Protein AF-A0A976LH22-F1 (afdb_monomer_lite)

Radius of gyration: 33.22 Å; chains: 1; bounding box: 79×32×96 Å

Foldseek 3Di:
DVVVVVVVVVVVVVPPPPQWKKWFADPVRDIDIDRDDDPVGPVVIDTPSDPDDVPVVVVVVVVVVVVVVVVVVVVVVVVVVVVVVVVVVVVVVVVVVVVVVVVVVVVVVVVD

pLDDT: mean 78.17, std 15.76, range [47.59, 97.44]

Structure (mmCIF, N/CA/C/O backbone):
data_AF-A0A976LH22-F1
#
_entry.id   AF-A0A976LH22-F1
#
loop_
_atom_site.group_PDB
_atom_site.id
_atom_site.type_symbol
_atom_site.label_atom_id
_atom_site.label_alt_id
_atom_site.label_comp_id
_atom_site.label_asym_id
_atom_site.label_entity_id
_atom_site.label_seq_id
_atom_site.pdbx_PDB_ins_code
_atom_site.Cartn_x
_atom_site.Cartn_y
_atom_site.Cartn_z
_atom_site.occupancy
_atom_site.B_iso_or_equiv
_atom_site.auth_seq_id
_atom_site.auth_comp_id
_atom_site.auth_asym_id
_atom_site.auth_atom_id
_atom_site.pdbx_PDB_model_num
ATOM 1 N N . MET A 1 1 ? 46.119 -19.569 -44.451 1.00 56.16 1 MET A N 1
ATOM 2 C CA . MET A 1 1 ? 44.703 -19.169 -44.634 1.00 56.16 1 MET A CA 1
ATOM 3 C C . MET A 1 1 ? 43.793 -19.603 -43.474 1.00 56.16 1 MET A C 1
ATOM 5 O O . MET A 1 1 ? 42.929 -18.828 -43.101 1.00 56.16 1 MET A O 1
ATOM 9 N N . SER A 1 2 ? 44.030 -20.749 -42.812 1.00 59.62 2 SER A N 1
ATOM 10 C CA . SER A 1 2 ? 43.212 -21.238 -41.675 1.00 59.62 2 SER A CA 1
ATOM 11 C C . SER A 1 2 ? 43.113 -20.305 -40.450 1.00 59.62 2 SER A C 1
ATOM 13 O O . SER A 1 2 ? 42.091 -20.306 -39.774 1.00 59.62 2 SER A O 1
ATOM 15 N N . LYS A 1 3 ? 44.143 -19.497 -40.157 1.00 58.09 3 LYS A N 1
ATOM 16 C CA . LYS A 1 3 ? 44.155 -18.585 -38.992 1.00 58.09 3 LYS A CA 1
ATOM 17 C C . LYS A 1 3 ? 43.226 -17.373 -39.167 1.00 58.09 3 LYS A C 1
ATOM 19 O O . LYS A 1 3 ? 42.638 -16.921 -38.198 1.00 58.09 3 LYS A O 1
ATOM 24 N N . LEU A 1 4 ? 43.047 -16.903 -40.405 1.00 62.34 4 LEU A N 1
ATOM 25 C CA . LEU A 1 4 ? 42.118 -15.815 -40.740 1.00 62.34 4 LEU A CA 1
ATOM 26 C C . LEU A 1 4 ? 40.657 -16.267 -40.629 1.00 62.34 4 LEU A C 1
ATOM 28 O O . LEU A 1 4 ? 39.831 -15.534 -40.099 1.00 62.34 4 LEU A O 1
ATOM 32 N N . PHE A 1 5 ? 40.356 -17.501 -41.044 1.00 61.16 5 PHE A N 1
ATOM 33 C CA . PHE A 1 5 ? 39.027 -18.089 -40.859 1.00 61.16 5 PHE A CA 1
ATOM 34 C C . PHE A 1 5 ? 38.676 -18.287 -39.379 1.00 61.16 5 PHE A C 1
ATOM 36 O O . PHE A 1 5 ? 37.553 -17.996 -38.980 1.00 61.16 5 PHE A O 1
ATOM 43 N N . PHE A 1 6 ? 39.639 -18.706 -38.551 1.00 68.00 6 PHE A N 1
ATOM 44 C CA . PHE A 1 6 ? 39.429 -18.862 -37.109 1.00 68.00 6 PHE A CA 1
ATOM 45 C C . PHE A 1 6 ? 39.152 -17.521 -36.406 1.00 68.00 6 PHE A C 1
ATOM 47 O O . PHE A 1 6 ? 38.236 -17.430 -35.593 1.00 68.00 6 PHE A O 1
ATOM 54 N N . SER A 1 7 ? 39.878 -16.455 -36.768 1.00 66.81 7 SER A N 1
ATOM 55 C CA . SER A 1 7 ? 39.649 -15.111 -36.218 1.00 66.81 7 SER A CA 1
ATOM 56 C C . SER A 1 7 ? 38.300 -14.509 -36.630 1.00 66.81 7 SER A C 1
ATOM 58 O O . SER A 1 7 ? 37.664 -13.840 -35.819 1.00 66.81 7 SER A O 1
ATOM 60 N N . ILE A 1 8 ? 37.838 -14.761 -37.860 1.00 70.50 8 ILE A N 1
ATOM 61 C CA . ILE A 1 8 ? 36.519 -14.304 -38.329 1.00 70.50 8 ILE A CA 1
ATOM 62 C C . ILE A 1 8 ? 35.396 -15.068 -37.615 1.00 70.50 8 ILE A C 1
ATOM 64 O O . ILE A 1 8 ? 34.416 -14.462 -37.191 1.00 70.50 8 ILE A O 1
ATOM 68 N N . PHE A 1 9 ? 35.556 -16.380 -37.420 1.00 66.62 9 PHE A N 1
ATOM 69 C CA . PHE A 1 9 ? 34.572 -17.197 -36.708 1.00 66.62 9 PHE A CA 1
ATOM 70 C C . PHE A 1 9 ? 34.415 -16.771 -35.237 1.00 66.62 9 PHE A C 1
ATOM 72 O O . PHE A 1 9 ? 33.299 -16.713 -34.724 1.00 66.62 9 PHE A O 1
ATOM 79 N N . LEU A 1 10 ? 35.513 -16.385 -34.575 1.00 70.50 10 LEU A N 1
ATOM 80 C CA . LEU A 1 10 ? 35.490 -15.917 -33.186 1.00 70.50 10 LEU A CA 1
ATOM 81 C C . LEU A 1 10 ? 34.812 -14.542 -33.022 1.00 70.50 10 LEU A C 1
ATOM 83 O O . LEU A 1 10 ? 34.142 -14.304 -32.020 1.00 70.50 10 LEU A O 1
ATOM 87 N N . ALA A 1 11 ? 34.940 -13.651 -34.010 1.00 64.38 11 ALA A N 1
ATOM 88 C CA . ALA A 1 11 ? 34.321 -12.324 -33.975 1.00 64.38 11 ALA A CA 1
ATOM 89 C C . ALA A 1 11 ? 32.787 -12.368 -34.114 1.00 64.38 11 ALA A C 1
ATOM 91 O O . ALA A 1 11 ? 32.096 -11.544 -33.521 1.00 64.38 11 ALA A O 1
ATOM 92 N N . ILE A 1 12 ? 32.247 -13.343 -34.853 1.00 65.62 12 ILE A N 1
ATOM 93 C CA . ILE A 1 12 ? 30.794 -13.495 -35.051 1.00 65.62 12 ILE A CA 1
ATOM 94 C C . ILE A 1 12 ? 30.114 -14.021 -33.775 1.00 65.62 12 ILE A C 1
ATOM 96 O O . ILE A 1 12 ? 28.994 -13.622 -33.466 1.00 65.62 12 ILE A O 1
ATOM 100 N N . PHE A 1 13 ? 30.796 -14.862 -32.990 1.00 61.84 13 PHE A N 1
ATOM 101 C CA . PHE A 1 13 ? 30.240 -15.418 -31.751 1.00 61.84 13 PHE A CA 1
ATOM 102 C C . PHE A 1 13 ? 30.153 -14.392 -30.603 1.00 61.84 13 PHE A C 1
ATOM 104 O O . PHE A 1 13 ? 29.338 -14.541 -29.701 1.00 61.84 13 PHE A O 1
ATOM 111 N N . ALA A 1 14 ? 30.949 -13.318 -30.640 1.00 61.59 14 ALA A N 1
ATOM 112 C CA . ALA A 1 14 ? 30.976 -12.299 -29.586 1.00 61.59 14 ALA A CA 1
ATOM 113 C C . ALA A 1 14 ? 29.785 -11.313 -29.614 1.00 61.59 14 ALA A C 1
ATOM 115 O O . ALA A 1 14 ? 29.651 -10.493 -28.707 1.00 61.59 14 ALA A O 1
ATOM 116 N N . ALA A 1 15 ? 28.918 -11.366 -30.633 1.00 58.81 15 ALA A N 1
ATOM 117 C CA . ALA A 1 15 ? 27.842 -10.389 -30.833 1.00 58.81 15 ALA A CA 1
ATOM 118 C C . ALA A 1 15 ? 26.547 -10.667 -30.034 1.00 58.81 15 ALA A C 1
ATOM 120 O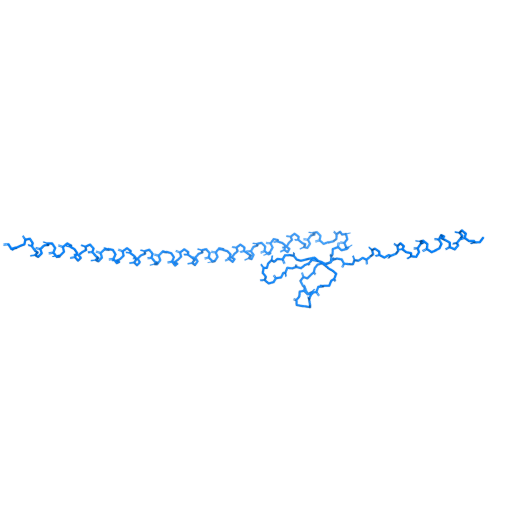 O . ALA A 1 15 ? 25.614 -9.870 -30.095 1.00 58.81 15 ALA A O 1
ATOM 121 N N . SER A 1 16 ? 26.457 -11.760 -29.271 1.00 57.84 16 SER A N 1
ATOM 122 C CA . SER A 1 16 ? 25.202 -12.212 -28.642 1.00 57.84 16 SER A CA 1
ATOM 123 C C . SER A 1 16 ? 24.878 -11.599 -27.267 1.00 57.84 16 SER A C 1
ATOM 125 O O . SER A 1 16 ? 24.076 -12.165 -26.534 1.00 57.84 16 SER A O 1
ATOM 127 N N . ALA A 1 17 ? 25.482 -10.469 -26.881 1.00 58.88 17 ALA A N 1
ATOM 128 C CA . ALA A 1 17 ? 25.353 -9.906 -25.524 1.00 58.88 17 ALA A CA 1
ATOM 129 C C . ALA A 1 17 ? 24.472 -8.640 -25.411 1.00 58.88 17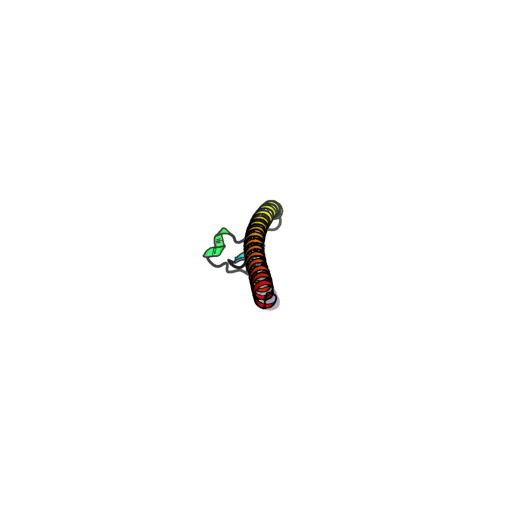 ALA A C 1
ATOM 131 O O . ALA A 1 17 ? 24.481 -7.975 -24.377 1.00 58.88 17 ALA A O 1
ATOM 132 N N . LEU A 1 18 ? 23.712 -8.288 -26.451 1.00 59.59 18 LEU A N 1
ATOM 133 C CA . LEU A 1 18 ? 22.793 -7.140 -26.456 1.00 59.59 18 LEU A CA 1
ATOM 134 C C . LEU A 1 18 ? 21.367 -7.595 -26.107 1.00 59.59 18 LEU A C 1
ATOM 136 O O . LEU A 1 18 ? 20.484 -7.584 -26.959 1.00 59.59 18 LEU A O 1
ATOM 140 N N . ALA A 1 19 ? 21.160 -8.054 -24.874 1.00 66.94 19 ALA A N 1
ATOM 141 C CA . ALA A 1 19 ? 19.832 -8.405 -24.379 1.00 66.94 19 ALA A CA 1
ATOM 142 C C . ALA A 1 19 ? 19.201 -7.210 -23.659 1.00 66.94 19 ALA A C 1
ATOM 144 O O . ALA A 1 19 ? 19.786 -6.672 -22.715 1.00 66.94 19 ALA A O 1
ATOM 145 N N . ASP A 1 20 ? 18.007 -6.806 -24.096 1.00 79.69 20 ASP A N 1
ATOM 146 C CA . ASP A 1 20 ? 17.240 -5.774 -23.415 1.00 79.69 20 ASP A CA 1
ATOM 147 C C . ASP A 1 20 ? 16.557 -6.339 -22.169 1.00 79.69 20 ASP A C 1
ATOM 149 O O . ASP A 1 20 ? 15.590 -7.091 -22.258 1.00 79.69 20 ASP A O 1
ATOM 153 N N . VAL A 1 21 ? 17.061 -5.972 -20.990 1.00 84.12 21 VAL A N 1
ATOM 154 C CA . VAL A 1 21 ? 16.467 -6.396 -19.716 1.00 84.12 21 VAL A CA 1
ATOM 155 C C . VAL A 1 21 ? 15.451 -5.358 -19.267 1.00 84.12 21 VAL A C 1
ATOM 157 O O . VAL A 1 21 ? 15.758 -4.167 -19.191 1.00 84.12 21 VAL A O 1
ATOM 160 N N . TYR A 1 22 ? 14.251 -5.807 -18.916 1.00 87.31 22 TYR A N 1
ATOM 161 C CA . TYR A 1 22 ? 13.190 -4.962 -18.386 1.00 87.31 22 TYR A CA 1
ATOM 162 C C . TYR A 1 22 ? 12.900 -5.286 -16.924 1.00 87.31 22 TYR A C 1
ATOM 164 O O . TYR A 1 22 ? 13.106 -6.415 -16.483 1.00 87.31 22 TYR A O 1
ATOM 172 N N . SER A 1 23 ? 12.372 -4.309 -16.186 1.00 86.75 23 SER A N 1
ATOM 173 C CA . SER A 1 23 ? 11.764 -4.513 -14.866 1.00 86.75 23 SER A CA 1
ATOM 174 C C . SER A 1 23 ? 10.306 -4.070 -14.851 1.00 86.75 23 SER A C 1
ATOM 176 O O . SER A 1 23 ? 9.998 -3.007 -15.398 1.00 86.75 23 SER A O 1
ATOM 178 N N . TRP A 1 24 ? 9.430 -4.818 -14.183 1.00 89.06 24 TRP A N 1
ATOM 179 C CA . TRP A 1 24 ? 8.029 -4.440 -13.957 1.00 89.06 24 TRP A CA 1
ATOM 180 C C . TRP A 1 24 ? 7.528 -4.957 -12.607 1.00 89.06 24 TRP A C 1
ATOM 182 O O . TRP A 1 24 ? 8.091 -5.897 -12.054 1.00 89.06 24 TRP A O 1
ATOM 192 N N . VAL A 1 25 ? 6.466 -4.345 -12.085 1.00 84.38 25 VAL A N 1
ATOM 193 C CA . VAL A 1 25 ? 5.799 -4.759 -10.843 1.00 84.38 25 VAL A CA 1
ATOM 194 C C . VAL A 1 25 ? 4.483 -5.445 -11.203 1.00 84.38 25 VAL A C 1
ATOM 196 O O . VAL A 1 25 ? 3.732 -4.931 -12.037 1.00 84.38 25 VAL A O 1
ATOM 199 N N . ASP A 1 26 ? 4.227 -6.614 -10.620 1.00 85.94 26 ASP A N 1
ATOM 200 C CA . ASP A 1 26 ? 2.980 -7.355 -10.817 1.00 85.94 26 ASP A CA 1
ATOM 201 C C . ASP A 1 26 ? 1.842 -6.876 -9.895 1.00 85.94 26 ASP A C 1
ATOM 203 O O . ASP A 1 26 ? 1.982 -5.938 -9.109 1.00 85.94 26 ASP A O 1
ATOM 207 N N . ASP A 1 27 ? 0.684 -7.532 -9.980 1.00 85.44 27 ASP A N 1
ATOM 208 C CA . ASP A 1 27 ? -0.502 -7.166 -9.192 1.00 85.44 27 ASP A CA 1
ATOM 209 C C . ASP A 1 27 ? -0.371 -7.495 -7.693 1.00 85.44 27 ASP A C 1
ATOM 211 O O . ASP A 1 27 ? -1.216 -7.090 -6.894 1.00 85.44 27 ASP A O 1
ATOM 215 N N . GLN A 1 28 ? 0.660 -8.248 -7.298 1.00 79.81 28 GLN A N 1
ATOM 216 C CA . GLN A 1 28 ? 1.003 -8.538 -5.902 1.00 79.81 28 GLN A CA 1
ATOM 217 C C . GLN A 1 28 ? 2.074 -7.581 -5.360 1.00 79.81 28 GLN A C 1
ATOM 219 O O . GLN A 1 28 ? 2.453 -7.687 -4.195 1.00 79.81 28 GLN A O 1
ATOM 224 N N . GLY A 1 29 ? 2.550 -6.639 -6.181 1.00 76.31 29 GLY A N 1
ATOM 225 C CA . GLY A 1 29 ? 3.611 -5.712 -5.803 1.00 76.31 29 GLY A CA 1
ATOM 226 C C . GLY A 1 29 ? 5.017 -6.312 -5.901 1.00 76.31 29 GLY A C 1
ATOM 227 O O . GLY A 1 29 ? 5.957 -5.729 -5.364 1.00 76.31 29 GLY A O 1
ATOM 228 N N . ILE A 1 30 ? 5.189 -7.463 -6.559 1.00 78.81 30 ILE A N 1
ATOM 229 C CA . ILE A 1 30 ? 6.492 -8.119 -6.714 1.00 78.81 30 ILE A CA 1
ATOM 230 C C . ILE A 1 30 ? 7.183 -7.590 -7.972 1.00 78.81 30 ILE A C 1
ATOM 232 O O . ILE A 1 30 ? 6.603 -7.562 -9.059 1.00 78.81 30 ILE A O 1
ATOM 236 N N . THR A 1 31 ? 8.448 -7.192 -7.828 1.00 84.94 31 THR A N 1
ATOM 237 C CA . THR A 1 31 ? 9.284 -6.740 -8.946 1.00 84.94 31 THR A CA 1
ATOM 238 C C . THR A 1 31 ? 9.894 -7.927 -9.687 1.00 84.94 31 THR A C 1
ATOM 240 O O . THR A 1 31 ? 10.666 -8.697 -9.114 1.00 84.94 31 THR A O 1
ATOM 243 N N . HIS A 1 32 ? 9.606 -8.022 -10.981 1.00 86.81 32 HIS A N 1
ATOM 244 C CA . HIS A 1 32 ? 10.148 -9.019 -11.902 1.00 86.81 32 HIS A CA 1
ATOM 245 C C . HIS A 1 32 ? 11.171 -8.399 -12.851 1.00 86.81 32 HIS A C 1
ATOM 247 O O . HIS A 1 32 ? 11.114 -7.201 -13.140 1.00 86.81 32 HIS A O 1
ATOM 253 N N . TYR A 1 33 ? 12.083 -9.233 -13.355 1.00 87.25 33 TYR A N 1
ATOM 254 C CA . TYR A 1 33 ? 13.113 -8.851 -14.317 1.00 87.25 33 TYR A CA 1
ATOM 255 C C . TYR A 1 33 ? 13.158 -9.853 -15.466 1.00 87.25 33 TYR A C 1
ATOM 257 O O . TYR A 1 33 ? 13.136 -11.062 -15.235 1.00 87.25 33 TYR A O 1
ATOM 265 N N . GLY A 1 34 ? 13.260 -9.368 -16.698 1.00 85.75 34 GLY A N 1
ATOM 266 C CA . GLY A 1 34 ? 13.385 -10.246 -17.855 1.00 85.75 34 GLY A CA 1
ATOM 267 C C . GLY A 1 34 ? 13.250 -9.522 -19.184 1.00 85.75 34 GLY A C 1
ATOM 268 O O . GLY A 1 34 ? 12.925 -8.341 -19.238 1.00 85.75 34 GLY A O 1
ATOM 269 N N . GLU A 1 35 ? 13.503 -10.255 -20.260 1.00 82.44 35 GLU A N 1
ATOM 270 C CA . GLU A 1 35 ? 13.406 -9.752 -21.637 1.00 82.44 35 GLU A CA 1
ATOM 271 C C . GLU A 1 35 ? 11.950 -9.715 -22.128 1.00 82.44 35 GLU A C 1
ATOM 273 O O . GLU A 1 35 ? 11.555 -8.841 -22.895 1.00 82.44 35 GLU A O 1
ATOM 278 N N . ASN A 1 36 ? 11.127 -10.651 -21.645 1.00 86.38 36 ASN A N 1
ATOM 279 C CA . ASN A 1 36 ? 9.738 -10.813 -22.059 1.00 86.38 36 ASN A CA 1
ATOM 280 C C . ASN A 1 36 ? 8.789 -10.261 -20.996 1.00 86.38 36 ASN A C 1
ATOM 282 O O . ASN A 1 36 ? 8.416 -10.956 -20.051 1.00 86.38 36 ASN A O 1
ATOM 286 N N . VAL A 1 37 ? 8.380 -9.008 -21.173 1.00 88.12 37 VAL A N 1
ATOM 287 C CA . VAL A 1 37 ? 7.368 -8.374 -20.325 1.00 88.12 37 VAL A CA 1
ATOM 288 C C . VAL A 1 37 ? 5.972 -8.859 -20.742 1.00 88.12 37 VAL A C 1
ATOM 290 O O . VAL A 1 37 ? 5.607 -8.715 -21.913 1.00 88.12 37 VAL A O 1
ATOM 293 N N . PRO A 1 38 ? 5.137 -9.368 -19.818 1.00 90.06 38 PRO A N 1
ATOM 294 C CA . PRO A 1 38 ? 3.743 -9.678 -20.121 1.00 90.06 38 PRO A CA 1
ATOM 295 C C . PRO A 1 38 ? 2.982 -8.443 -20.629 1.00 90.06 38 PRO A C 1
ATOM 297 O O . PRO A 1 38 ? 3.146 -7.343 -20.100 1.00 90.06 38 PRO A O 1
ATOM 300 N N . ALA A 1 39 ? 2.096 -8.614 -21.616 1.00 87.38 39 ALA A N 1
ATOM 301 C CA . ALA A 1 39 ? 1.401 -7.502 -22.284 1.00 87.38 39 ALA A CA 1
ATOM 302 C C . ALA A 1 39 ? 0.668 -6.554 -21.312 1.00 87.38 39 ALA A C 1
ATOM 304 O O . ALA A 1 39 ? 0.662 -5.338 -21.506 1.00 87.38 39 ALA A O 1
ATOM 305 N N . GLN A 1 40 ? 0.111 -7.100 -20.228 1.00 85.88 40 GLN A N 1
ATOM 306 C CA . GLN A 1 40 ? -0.562 -6.335 -19.174 1.00 85.88 40 GLN A CA 1
ATOM 307 C C . GLN A 1 40 ? 0.365 -5.372 -18.408 1.00 85.88 40 GLN A C 1
ATOM 309 O O . GLN A 1 40 ? -0.098 -4.357 -17.889 1.00 85.88 40 GLN A O 1
ATOM 314 N N . TYR A 1 41 ? 1.675 -5.635 -18.396 1.00 84.94 41 TYR A N 1
ATOM 315 C CA . TYR A 1 41 ? 2.686 -4.806 -17.735 1.00 84.94 41 TYR A CA 1
ATOM 316 C C . TYR A 1 41 ? 3.558 -4.015 -18.720 1.00 84.94 41 TYR A C 1
ATOM 318 O O . TYR A 1 41 ? 4.350 -3.185 -18.285 1.00 84.94 41 TYR A O 1
ATOM 326 N N . ALA A 1 42 ? 3.379 -4.180 -20.037 1.00 81.75 42 ALA A N 1
ATOM 327 C CA . ALA A 1 42 ? 4.197 -3.528 -21.069 1.00 81.75 42 ALA A CA 1
ATOM 328 C C . ALA A 1 42 ? 4.252 -1.995 -20.941 1.00 81.75 42 ALA A C 1
ATOM 330 O O . ALA A 1 42 ? 5.297 -1.391 -21.154 1.00 81.75 42 ALA A O 1
ATOM 331 N N . LYS A 1 43 ? 3.145 -1.356 -20.534 1.00 78.25 43 LYS A N 1
ATOM 332 C CA . LYS A 1 43 ? 3.089 0.103 -20.312 1.00 78.25 43 LYS A CA 1
ATOM 333 C C . LYS A 1 43 ? 3.785 0.570 -19.030 1.00 78.25 43 LYS A C 1
ATOM 335 O O . LYS A 1 43 ? 4.064 1.755 -18.899 1.00 78.25 43 LYS A O 1
ATOM 340 N N . LYS A 1 44 ? 3.997 -0.338 -18.076 1.00 77.69 44 LYS A N 1
ATOM 341 C CA . LYS A 1 44 ? 4.599 -0.066 -16.761 1.00 77.69 44 LYS A CA 1
ATOM 342 C C . LYS A 1 44 ? 6.028 -0.605 -16.652 1.00 77.69 44 LYS A C 1
ATOM 344 O O . LYS A 1 44 ? 6.687 -0.381 -15.644 1.00 77.69 44 LYS A O 1
ATOM 349 N N . ALA A 1 45 ? 6.497 -1.333 -17.661 1.00 84.06 45 ALA A N 1
ATOM 350 C CA . ALA A 1 45 ? 7.830 -1.897 -17.670 1.00 84.06 45 ALA A CA 1
ATOM 351 C C . ALA A 1 45 ? 8.881 -0.860 -18.054 1.00 84.06 45 ALA A C 1
ATOM 353 O O . ALA A 1 45 ? 8.658 0.026 -18.879 1.00 84.06 45 ALA A O 1
ATOM 354 N N . ARG A 1 46 ? 10.061 -1.012 -17.463 1.00 82.38 46 ARG A N 1
ATOM 355 C CA . ARG A 1 46 ? 11.203 -0.124 -17.650 1.00 82.38 46 ARG A CA 1
ATOM 356 C C . ARG A 1 46 ? 12.348 -0.891 -18.286 1.00 82.38 46 ARG A C 1
ATOM 358 O O . ARG A 1 46 ? 12.777 -1.889 -17.723 1.00 82.38 46 ARG A O 1
ATOM 365 N N . ASN A 1 47 ? 12.861 -0.400 -19.412 1.00 85.31 47 ASN A N 1
ATOM 366 C CA . ASN A 1 47 ? 14.090 -0.915 -20.017 1.00 85.31 47 ASN A CA 1
ATOM 367 C C . ASN A 1 47 ? 15.303 -0.488 -19.166 1.00 85.31 47 ASN A C 1
ATOM 369 O O . ASN A 1 47 ? 15.425 0.681 -18.783 1.00 85.31 47 ASN A O 1
ATOM 373 N N . LEU A 1 48 ? 16.177 -1.441 -18.849 1.00 77.88 48 LEU A N 1
ATOM 374 C CA . LEU A 1 48 ? 17.363 -1.257 -18.009 1.00 77.88 48 LEU A CA 1
ATOM 375 C C . LEU A 1 48 ? 18.668 -1.154 -18.817 1.00 77.88 48 LEU A C 1
ATOM 377 O O . LEU A 1 48 ? 19.719 -0.880 -18.239 1.00 77.88 48 LEU A O 1
ATOM 381 N N . SER A 1 49 ? 18.616 -1.308 -20.139 1.00 72.88 49 SER A N 1
ATOM 382 C CA . SER A 1 49 ? 19.774 -1.243 -21.040 1.00 72.88 49 SER A CA 1
ATOM 383 C C . SER A 1 49 ? 20.230 0.187 -21.352 1.00 72.88 49 SER A C 1
ATOM 385 O O . SER A 1 49 ? 21.371 0.410 -21.761 1.00 72.88 49 SER A O 1
ATOM 387 N N . GLY A 1 50 ? 19.366 1.186 -21.140 1.00 60.06 50 GLY A N 1
ATOM 388 C CA . GLY A 1 50 ? 19.647 2.601 -21.403 1.00 60.06 50 GLY A CA 1
ATOM 389 C C . GLY A 1 50 ? 20.309 3.333 -20.229 1.00 60.06 50 GLY A C 1
ATOM 390 O O . GLY A 1 50 ? 19.642 3.894 -19.359 1.00 60.06 50 GLY A O 1
ATOM 391 N N . LYS A 1 51 ? 21.643 3.392 -20.211 1.00 59.44 51 LYS A N 1
ATOM 392 C CA . LYS A 1 51 ? 22.438 4.098 -19.189 1.00 59.44 51 LYS A CA 1
ATOM 393 C C . LYS A 1 51 ? 22.404 5.629 -19.384 1.00 59.44 51 LYS A C 1
ATOM 395 O O . LYS A 1 51 ? 23.231 6.140 -20.131 1.00 59.44 51 LYS A O 1
ATOM 400 N N . LYS A 1 52 ? 21.496 6.348 -18.692 1.00 51.81 52 LYS A N 1
ATOM 401 C CA . LYS A 1 52 ? 21.703 7.660 -17.994 1.00 51.81 52 LYS A CA 1
ATOM 402 C C . LYS A 1 52 ? 20.445 8.515 -17.780 1.00 51.81 52 LYS A C 1
ATOM 404 O O . LYS A 1 52 ? 20.448 9.332 -16.869 1.00 51.81 52 LYS A O 1
ATOM 409 N N . GLU A 1 53 ? 19.385 8.361 -18.566 1.00 48.59 53 GLU A N 1
ATOM 410 C CA . GLU A 1 53 ? 18.226 9.277 -18.482 1.00 48.59 53 GLU A CA 1
ATOM 411 C C . GLU A 1 53 ? 17.129 8.790 -17.517 1.00 48.59 53 GLU A C 1
ATOM 413 O O . GLU A 1 53 ? 16.281 9.552 -17.054 1.00 48.59 53 GLU A O 1
ATOM 418 N N . VAL A 1 54 ? 17.194 7.514 -17.137 1.00 51.16 54 VAL A N 1
ATOM 419 C CA . VAL A 1 54 ? 16.142 6.841 -16.372 1.00 51.16 54 VAL A CA 1
ATOM 420 C C . VAL A 1 54 ? 16.214 7.110 -14.860 1.00 51.16 54 VAL A C 1
ATOM 422 O O . VAL A 1 54 ? 15.249 6.851 -14.145 1.00 51.16 54 VAL A O 1
ATOM 425 N N . ASP A 1 55 ? 17.316 7.663 -14.344 1.00 50.12 55 ASP A N 1
ATOM 426 C CA . ASP A 1 55 ? 17.468 7.893 -12.899 1.00 50.12 55 ASP A CA 1
ATOM 427 C C . ASP A 1 55 ? 16.539 8.992 -12.364 1.00 50.12 55 ASP A C 1
ATOM 429 O O . ASP A 1 55 ? 15.958 8.813 -11.293 1.00 50.12 55 ASP A O 1
ATOM 433 N N . LYS A 1 56 ? 16.295 10.070 -13.123 1.00 47.59 56 LYS A N 1
ATOM 434 C CA . LYS A 1 56 ? 15.417 11.169 -12.673 1.00 47.59 56 LYS A CA 1
ATOM 435 C C . LYS A 1 56 ? 13.933 10.804 -12.701 1.00 47.59 56 LYS A C 1
ATOM 437 O O . LYS A 1 56 ? 13.258 10.979 -11.693 1.00 47.59 56 LYS A O 1
ATOM 442 N N . LEU A 1 57 ? 13.455 10.217 -13.801 1.00 49.28 57 LEU A N 1
ATOM 443 C CA . LEU A 1 57 ? 12.076 9.717 -13.909 1.00 49.28 57 LEU A CA 1
ATOM 444 C C . LEU A 1 57 ? 11.772 8.658 -12.840 1.00 49.28 57 LEU A C 1
ATOM 446 O O . LEU A 1 57 ? 10.680 8.623 -12.282 1.00 49.28 57 LEU A O 1
ATOM 450 N N . SER A 1 58 ? 12.765 7.839 -12.487 1.00 53.72 58 SER A N 1
ATOM 451 C CA . SER A 1 58 ? 12.576 6.778 -11.504 1.00 53.72 58 SER A CA 1
ATOM 452 C C . SER A 1 58 ? 12.571 7.206 -10.047 1.00 53.72 58 SER A C 1
ATOM 454 O O . SER A 1 58 ? 12.009 6.491 -9.226 1.00 53.72 58 SER A O 1
ATOM 456 N N . ALA A 1 59 ? 13.196 8.330 -9.701 1.00 51.66 59 ALA A N 1
ATOM 457 C CA . ALA A 1 59 ? 13.111 8.859 -8.344 1.00 51.66 59 ALA A CA 1
ATOM 458 C C . ALA A 1 59 ? 11.709 9.426 -8.077 1.00 51.66 59 ALA A C 1
ATOM 460 O O . ALA A 1 59 ? 11.131 9.185 -7.021 1.00 51.66 59 ALA A O 1
ATOM 461 N N . GLU A 1 60 ? 11.138 10.114 -9.065 1.00 50.47 60 GLU A N 1
ATOM 462 C CA . GLU A 1 60 ? 9.816 10.736 -8.972 1.00 50.47 60 GLU A CA 1
ATOM 463 C C . GLU A 1 60 ? 8.679 9.700 -9.036 1.00 50.47 60 GLU A C 1
ATOM 465 O O . GLU A 1 60 ? 7.731 9.763 -8.252 1.00 50.47 60 GLU A O 1
ATOM 470 N N . GLN A 1 61 ? 8.811 8.674 -9.887 1.00 52.94 61 GLN A N 1
ATOM 471 C CA . GLN A 1 61 ? 7.864 7.553 -9.934 1.00 52.94 61 GLN A CA 1
ATOM 472 C C . GLN A 1 61 ? 7.904 6.705 -8.655 1.00 52.94 61 GLN A C 1
ATOM 474 O O . GLN A 1 61 ? 6.846 6.434 -8.094 1.00 52.94 61 GLN A O 1
ATOM 479 N N . ARG A 1 62 ? 9.096 6.381 -8.125 1.00 54.41 62 ARG A N 1
ATOM 480 C CA . ARG A 1 62 ? 9.225 5.674 -6.835 1.00 54.41 62 ARG A CA 1
ATOM 481 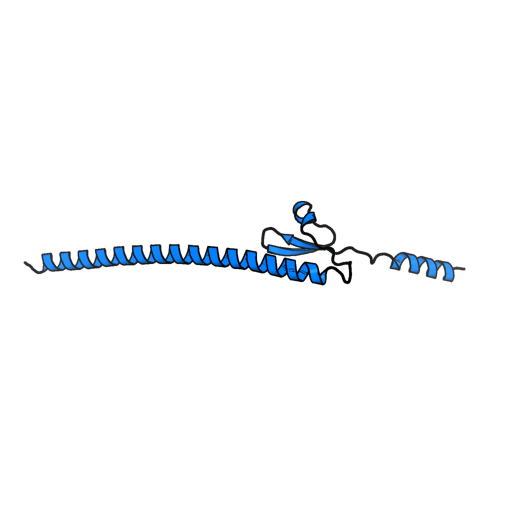C C . ARG A 1 62 ? 8.636 6.476 -5.678 1.00 54.41 62 ARG A C 1
ATOM 483 O O . ARG A 1 62 ? 7.914 5.915 -4.868 1.00 54.41 62 ARG A O 1
ATOM 490 N N . ALA A 1 63 ? 8.860 7.791 -5.635 1.00 57.91 63 ALA A N 1
ATOM 491 C CA . ALA A 1 63 ? 8.262 8.649 -4.611 1.00 57.91 63 ALA A CA 1
ATOM 492 C C . ALA A 1 63 ? 6.722 8.670 -4.680 1.00 57.91 63 ALA A C 1
ATOM 494 O O . ALA A 1 63 ? 6.050 8.771 -3.653 1.00 57.91 63 ALA A O 1
ATOM 495 N N . THR A 1 64 ? 6.157 8.556 -5.885 1.00 59.59 64 THR A N 1
ATOM 496 C CA . THR A 1 64 ? 4.703 8.532 -6.098 1.00 59.59 64 THR A CA 1
ATOM 497 C C . THR A 1 64 ? 4.097 7.173 -5.729 1.00 59.59 64 THR A C 1
ATOM 499 O O . THR A 1 64 ? 3.035 7.119 -5.106 1.00 59.59 64 THR A O 1
ATOM 502 N N . GLU A 1 65 ? 4.779 6.078 -6.066 1.00 59.94 65 GLU A N 1
ATOM 503 C CA . GLU A 1 65 ? 4.384 4.710 -5.707 1.00 59.94 65 GLU A CA 1
ATOM 504 C C . GLU A 1 65 ? 4.473 4.474 -4.191 1.00 59.94 65 GLU A C 1
ATOM 506 O O . GLU A 1 65 ? 3.512 3.982 -3.595 1.00 59.94 65 GLU A O 1
ATOM 511 N N . ASP A 1 66 ? 5.545 4.939 -3.545 1.00 65.50 66 ASP A N 1
ATOM 512 C CA . ASP A 1 66 ? 5.704 4.886 -2.086 1.00 65.50 66 ASP A CA 1
ATOM 513 C C . ASP A 1 66 ? 4.590 5.660 -1.365 1.00 65.50 66 ASP A C 1
ATOM 515 O O . ASP A 1 66 ? 4.076 5.222 -0.332 1.00 65.50 66 ASP A O 1
ATOM 519 N N . PHE A 1 67 ? 4.168 6.805 -1.912 1.00 68.38 67 PHE A N 1
ATOM 520 C CA . PHE A 1 67 ? 3.068 7.582 -1.344 1.00 68.38 67 PHE A CA 1
ATOM 521 C C . PHE A 1 67 ? 1.720 6.861 -1.480 1.00 68.38 67 PHE A C 1
ATOM 523 O O . PHE A 1 67 ? 0.926 6.852 -0.534 1.00 68.38 67 PHE A O 1
ATOM 530 N N . ALA A 1 68 ? 1.459 6.239 -2.633 1.00 74.00 68 ALA A N 1
ATOM 531 C CA . ALA A 1 68 ? 0.228 5.491 -2.872 1.00 74.00 68 ALA A CA 1
ATOM 532 C C . ALA A 1 68 ? 0.123 4.260 -1.956 1.00 74.00 68 ALA A C 1
ATOM 534 O O . ALA A 1 68 ? -0.929 4.040 -1.346 1.00 74.00 68 ALA A O 1
ATOM 535 N N . GLU A 1 69 ? 1.213 3.506 -1.799 1.00 74.31 69 GLU A N 1
ATOM 536 C CA . GLU A 1 69 ? 1.244 2.331 -0.924 1.00 74.31 69 GLU A CA 1
ATOM 537 C C . GLU A 1 69 ? 1.117 2.732 0.548 1.00 74.31 69 GLU A C 1
ATOM 539 O O . GLU A 1 69 ? 0.291 2.180 1.279 1.00 74.31 69 GLU A O 1
ATOM 544 N N . LYS A 1 70 ? 1.830 3.782 0.977 1.00 76.19 70 LYS A N 1
ATOM 545 C CA . LYS A 1 70 ? 1.696 4.315 2.336 1.00 76.19 70 LYS A CA 1
ATOM 546 C C . LYS A 1 70 ? 0.266 4.766 2.626 1.00 76.19 70 LYS A C 1
ATOM 548 O O . LYS A 1 70 ? -0.276 4.456 3.686 1.00 76.19 70 LYS A O 1
ATOM 553 N N . GLN A 1 71 ? -0.386 5.437 1.676 1.00 81.56 71 GLN A N 1
ATOM 554 C CA . GLN A 1 71 ? -1.774 5.862 1.838 1.00 81.56 71 GLN A CA 1
ATOM 555 C C . GLN A 1 71 ? -2.734 4.664 1.910 1.00 81.56 71 GLN A C 1
ATOM 557 O O . GLN A 1 71 ? -3.683 4.680 2.699 1.00 81.56 71 GLN A O 1
ATOM 562 N N . ARG A 1 72 ? -2.497 3.607 1.125 1.00 82.00 72 ARG A N 1
ATOM 563 C CA . ARG A 1 72 ? -3.275 2.363 1.201 1.00 82.00 72 ARG A CA 1
ATOM 564 C C . ARG A 1 72 ? -3.102 1.684 2.560 1.00 82.00 72 ARG A C 1
ATOM 566 O O . ARG A 1 72 ? -4.099 1.314 3.184 1.00 82.00 72 ARG A O 1
ATOM 573 N N . GLN A 1 73 ? -1.869 1.594 3.050 1.00 85.38 73 GLN A N 1
ATOM 574 C CA . GLN A 1 73 ? -1.550 1.020 4.354 1.00 85.38 73 GLN A CA 1
ATOM 575 C C . GLN A 1 73 ? -2.174 1.829 5.501 1.00 85.38 73 GLN A C 1
ATOM 577 O O . GLN A 1 73 ? -2.742 1.257 6.431 1.00 85.38 73 GLN A O 1
ATOM 582 N N . GLU A 1 74 ? -2.140 3.161 5.431 1.00 89.75 74 GLU A N 1
ATOM 583 C CA . GLU A 1 74 ? -2.785 4.037 6.413 1.00 89.75 74 GLU A CA 1
ATOM 584 C C . GLU A 1 74 ? -4.306 3.855 6.441 1.00 89.75 74 GLU A C 1
ATOM 586 O O . GLU A 1 74 ? -4.882 3.750 7.529 1.00 89.75 74 GLU A O 1
ATOM 591 N N . ARG A 1 75 ? -4.956 3.747 5.272 1.00 90.94 75 ARG A N 1
ATOM 592 C CA . ARG A 1 75 ? -6.399 3.462 5.179 1.00 90.94 75 ARG A CA 1
ATOM 593 C C . ARG A 1 75 ? -6.742 2.097 5.774 1.00 90.94 75 ARG A C 1
ATOM 595 O O . ARG A 1 75 ? -7.676 2.012 6.569 1.00 90.94 75 ARG A O 1
ATOM 602 N N . GLN A 1 76 ? -5.969 1.059 5.452 1.00 90.75 76 GLN A N 1
ATOM 603 C CA . GLN A 1 76 ? -6.182 -0.282 6.002 1.00 90.75 76 GLN A CA 1
ATOM 604 C C . GLN A 1 76 ? -6.010 -0.295 7.525 1.00 90.75 76 GLN A C 1
ATOM 606 O O . GLN A 1 76 ? -6.841 -0.836 8.251 1.00 90.75 76 GLN A O 1
ATOM 611 N N . ASN A 1 77 ? -4.967 0.365 8.032 1.00 92.62 77 ASN A N 1
ATOM 612 C CA . ASN A 1 77 ? -4.724 0.482 9.466 1.00 92.62 77 ASN A CA 1
ATOM 613 C C . ASN A 1 77 ? -5.832 1.272 10.174 1.00 92.62 77 ASN A C 1
ATOM 615 O O . ASN A 1 77 ? -6.205 0.938 11.298 1.00 92.62 77 ASN A O 1
ATOM 619 N N . ALA A 1 78 ? -6.367 2.319 9.541 1.00 93.38 78 ALA A N 1
ATOM 620 C CA . ALA A 1 78 ? -7.492 3.075 10.079 1.00 93.38 78 ALA A CA 1
ATOM 621 C C . ALA A 1 78 ? -8.763 2.218 10.172 1.00 93.38 78 ALA A C 1
ATOM 623 O O . ALA A 1 78 ? -9.399 2.220 11.225 1.00 93.38 78 ALA A O 1
ATOM 624 N N . GLN A 1 79 ? -9.081 1.445 9.130 1.00 93.00 79 GLN A N 1
ATOM 625 C CA . GLN A 1 79 ? -10.214 0.513 9.136 1.00 93.00 79 GLN A CA 1
ATOM 626 C C . GLN A 1 79 ? -10.048 -0.570 10.205 1.00 93.00 79 GLN A C 1
ATOM 628 O O . GLN A 1 79 ? -10.941 -0.757 11.028 1.00 93.00 79 GLN A O 1
ATOM 633 N N . ASN A 1 80 ? -8.878 -1.210 10.278 1.00 93.19 80 ASN A N 1
ATOM 634 C CA . ASN A 1 80 ? -8.605 -2.237 11.286 1.00 93.19 80 ASN A CA 1
ATOM 635 C C . ASN A 1 80 ? -8.746 -1.687 12.715 1.00 93.19 80 ASN A C 1
ATOM 637 O O . ASN A 1 80 ? -9.280 -2.364 13.589 1.00 93.19 80 ASN A O 1
ATOM 641 N N . ARG A 1 81 ? -8.315 -0.440 12.963 1.00 94.31 81 ARG A N 1
ATOM 642 C CA . ARG A 1 81 ? -8.501 0.217 14.267 1.00 94.31 81 ARG A CA 1
ATOM 643 C C . ARG A 1 81 ? -9.965 0.503 14.588 1.00 94.31 81 ARG A C 1
ATOM 645 O O . ARG A 1 81 ? -10.323 0.445 15.759 1.00 94.31 81 ARG A O 1
ATOM 652 N N . GLN A 1 82 ? -10.786 0.847 13.598 1.00 94.44 82 GLN A N 1
ATOM 653 C CA . GLN A 1 82 ? -12.222 1.059 13.810 1.00 94.44 82 GLN A CA 1
ATOM 654 C C . GLN A 1 82 ? -12.913 -0.254 14.172 1.00 94.44 82 GLN A C 1
ATOM 656 O O . GLN A 1 82 ? -13.562 -0.318 15.210 1.00 94.44 82 GLN A O 1
ATOM 661 N N . VAL A 1 83 ? -12.664 -1.316 13.401 1.00 96.31 83 VAL A N 1
ATOM 662 C CA . VAL A 1 83 ? -13.208 -2.654 13.680 1.00 96.31 83 VAL A CA 1
ATOM 663 C C . VAL A 1 83 ? -12.783 -3.139 15.069 1.00 96.31 83 VAL A C 1
ATOM 665 O O . VAL A 1 83 ? -13.625 -3.551 15.860 1.00 96.31 83 VAL A O 1
ATOM 668 N N . ALA A 1 84 ? -11.500 -3.007 15.420 1.00 95.81 84 ALA A N 1
ATOM 669 C CA . ALA A 1 84 ? -11.004 -3.411 16.736 1.00 95.81 84 ALA A CA 1
ATOM 670 C C . ALA A 1 84 ? -11.654 -2.627 17.891 1.00 95.81 84 ALA A C 1
ATOM 672 O O . ALA A 1 84 ? -11.896 -3.193 18.956 1.00 95.81 84 ALA A O 1
ATOM 673 N N . LYS A 1 85 ? -11.945 -1.332 17.696 1.00 96.75 85 LYS A N 1
ATOM 674 C CA . LYS A 1 85 ? -12.669 -0.523 18.687 1.00 96.75 85 LYS A CA 1
ATOM 675 C C . LYS A 1 85 ? -14.117 -0.974 18.833 1.00 96.75 85 LYS A C 1
ATOM 677 O O . LYS A 1 85 ? -14.560 -1.173 19.955 1.00 96.75 85 LYS A O 1
ATOM 682 N N . GLU A 1 86 ? -14.824 -1.188 17.727 1.00 96.81 86 GLU A N 1
ATOM 683 C CA . GLU A 1 86 ? -16.212 -1.659 17.761 1.00 96.81 86 GLU A CA 1
ATOM 684 C C . GLU A 1 86 ? -16.339 -3.034 18.428 1.00 96.81 86 GLU A C 1
ATOM 686 O O . GLU A 1 86 ? -17.258 -3.264 19.214 1.00 96.81 86 GLU A O 1
ATOM 691 N N . GLU A 1 87 ? -15.411 -3.951 18.149 1.00 97.06 87 GLU A N 1
ATOM 692 C CA . GLU A 1 87 ? -15.365 -5.254 18.816 1.00 97.06 87 GLU A CA 1
ATOM 693 C C . GLU A 1 87 ? -15.093 -5.127 20.315 1.00 97.06 87 GLU A C 1
ATOM 695 O O . GLU A 1 87 ? -15.708 -5.835 21.117 1.00 97.06 87 GLU A O 1
ATOM 700 N N . LEU A 1 88 ? -14.181 -4.232 20.705 1.00 97.38 88 LEU A N 1
ATOM 701 C CA . LEU A 1 88 ? -13.886 -3.977 22.110 1.00 97.38 88 LEU A CA 1
ATOM 702 C C . LEU A 1 88 ? -15.103 -3.385 22.829 1.00 97.38 88 LEU A C 1
ATOM 704 O O . LEU A 1 88 ? -15.467 -3.875 23.896 1.00 97.38 88 LEU A O 1
ATOM 708 N N . ASP A 1 89 ? -15.765 -2.396 22.232 1.00 97.25 89 ASP A N 1
ATOM 709 C CA . ASP A 1 89 ? -16.946 -1.748 22.806 1.00 97.25 89 ASP A CA 1
ATOM 710 C C . ASP A 1 89 ? -18.100 -2.744 22.991 1.00 97.25 89 ASP A C 1
ATOM 712 O O . ASP A 1 89 ? -18.737 -2.769 24.048 1.00 97.25 89 ASP A O 1
ATOM 716 N N . LYS A 1 90 ? -18.323 -3.633 22.012 1.00 97.25 90 LYS A N 1
ATOM 717 C CA . LYS A 1 90 ? -19.302 -4.728 22.131 1.00 97.25 90 LYS A CA 1
ATOM 718 C C . LYS A 1 90 ? -18.974 -5.654 23.298 1.00 97.25 90 LYS A C 1
ATOM 720 O O . LYS A 1 90 ? -19.832 -5.876 24.150 1.00 97.25 90 LYS A O 1
ATOM 725 N N . LYS A 1 91 ? -17.726 -6.128 23.392 1.00 97.44 91 LYS A N 1
ATOM 726 C CA . LYS A 1 91 ? -17.283 -7.001 24.495 1.00 97.44 91 LYS A CA 1
ATOM 727 C C . LYS A 1 91 ? -17.445 -6.334 25.858 1.00 97.44 91 LYS A C 1
ATOM 729 O O . LYS A 1 91 ? -17.876 -6.977 26.812 1.00 97.44 91 LYS A O 1
ATOM 734 N N . MET A 1 92 ? -17.127 -5.044 25.959 1.00 96.38 92 MET A N 1
ATOM 735 C CA . MET A 1 92 ? -17.277 -4.291 27.204 1.00 96.38 92 MET A CA 1
ATOM 736 C C . MET A 1 92 ? -18.747 -4.112 27.596 1.00 96.38 92 MET A C 1
ATOM 738 O O . MET A 1 92 ? -19.079 -4.217 28.777 1.00 96.38 92 MET A O 1
ATOM 742 N N . SER A 1 93 ? -19.630 -3.881 26.622 1.00 96.56 93 SER A N 1
ATOM 743 C CA . SER A 1 93 ? -21.074 -3.800 26.855 1.00 96.56 93 SER A CA 1
ATOM 744 C C . SER A 1 93 ? -21.650 -5.134 27.339 1.00 96.56 93 SER A C 1
ATOM 746 O O . SER A 1 93 ? -22.355 -5.167 28.349 1.00 96.56 93 SER A O 1
ATOM 748 N N . GLU A 1 94 ? -21.296 -6.239 26.679 1.00 97.31 94 GLU A N 1
ATOM 749 C CA . GLU A 1 94 ? -21.709 -7.591 27.075 1.00 97.31 94 GLU A CA 1
ATOM 750 C C . GLU A 1 94 ? -21.231 -7.933 28.491 1.00 97.31 94 GLU A C 1
ATOM 752 O O . GLU A 1 94 ? -22.019 -8.380 29.328 1.00 97.31 94 GLU A O 1
ATOM 757 N N . TYR A 1 95 ? -19.967 -7.633 28.799 1.00 96.88 95 TYR A N 1
ATOM 758 C CA . TYR A 1 95 ? -19.399 -7.841 30.128 1.00 96.88 95 TYR A CA 1
ATOM 759 C C . TYR A 1 95 ? -20.118 -7.019 31.211 1.00 96.88 95 TYR A C 1
ATOM 761 O O . TYR A 1 95 ? -20.408 -7.523 32.299 1.00 96.88 95 TYR A O 1
ATOM 769 N N . ALA A 1 96 ? -20.462 -5.760 30.920 1.00 97.00 96 ALA A N 1
ATOM 770 C CA . ALA A 1 96 ? -21.209 -4.914 31.850 1.00 97.00 96 ALA A CA 1
ATOM 771 C C . ALA A 1 96 ? -22.616 -5.469 32.134 1.00 97.00 96 ALA A C 1
ATOM 773 O O . ALA A 1 96 ? -23.046 -5.495 33.291 1.00 97.00 96 ALA A O 1
ATOM 774 N N . LEU A 1 97 ? -23.314 -5.960 31.103 1.00 97.12 97 LEU A N 1
ATOM 775 C CA . LEU A 1 97 ? -24.616 -6.614 31.262 1.00 97.12 97 LEU A CA 1
ATOM 776 C C . LEU A 1 97 ? -24.512 -7.884 32.112 1.00 97.12 97 LEU A C 1
ATOM 778 O O . LEU A 1 97 ? -25.359 -8.112 32.979 1.00 97.12 97 LEU A O 1
ATOM 782 N N . GLU A 1 98 ? -23.458 -8.679 31.920 1.00 97.00 98 GLU A N 1
ATOM 783 C CA . GLU A 1 98 ? -23.219 -9.886 32.711 1.00 97.00 98 GLU A CA 1
ATOM 784 C C . GLU A 1 98 ? -23.008 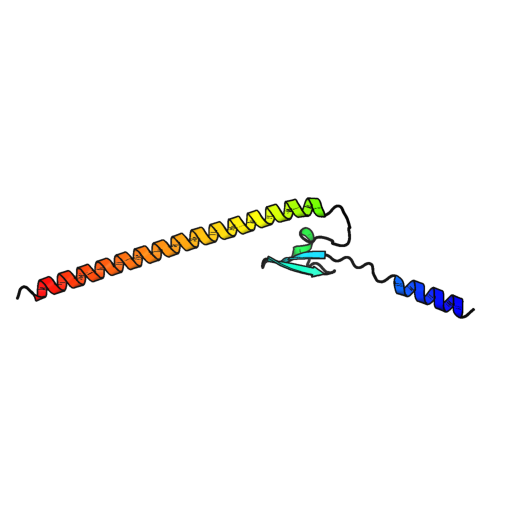-9.561 34.199 1.00 97.00 98 GLU A C 1
ATOM 786 O O . GLU A 1 98 ? -23.595 -10.210 35.072 1.00 97.00 98 GLU A O 1
ATOM 791 N N . ILE A 1 99 ? -22.219 -8.526 34.512 1.00 96.94 99 ILE A N 1
ATOM 792 C CA . ILE A 1 99 ? -22.017 -8.083 35.899 1.00 96.94 99 ILE A CA 1
ATOM 793 C C . ILE A 1 99 ? -23.336 -7.629 36.525 1.00 96.94 99 ILE A C 1
ATOM 795 O O . ILE A 1 99 ? -23.646 -8.035 37.650 1.00 96.94 99 ILE A O 1
ATOM 799 N N . LEU A 1 100 ? -24.133 -6.832 35.811 1.00 96.50 100 LEU A N 1
ATOM 800 C CA . LEU A 1 100 ? -25.429 -6.367 36.309 1.00 96.50 100 LEU A CA 1
ATOM 801 C C . LEU A 1 100 ? -26.388 -7.535 36.571 1.00 96.50 100 LEU A C 1
ATOM 803 O O . LEU A 1 100 ? -27.054 -7.566 37.610 1.00 96.50 100 LEU A O 1
ATOM 807 N N . ALA A 1 101 ? -26.422 -8.527 35.678 1.00 96.12 101 ALA A N 1
ATOM 808 C CA . ALA A 1 101 ? -27.235 -9.726 35.856 1.00 96.12 101 ALA A CA 1
ATOM 809 C C . ALA A 1 101 ? -26.826 -10.509 37.116 1.00 96.12 101 ALA A C 1
ATOM 811 O O . ALA A 1 101 ? -27.685 -10.874 37.924 1.00 96.12 101 ALA A O 1
ATOM 812 N N . LYS A 1 102 ? -25.517 -10.698 37.338 1.00 95.00 102 LYS A N 1
ATOM 813 C CA . LYS A 1 102 ? -24.983 -11.366 38.539 1.00 95.00 102 LYS A CA 1
ATOM 814 C C . LYS A 1 102 ? -25.315 -10.607 39.823 1.00 95.00 102 LYS A C 1
ATOM 816 O O . LYS A 1 102 ? -25.711 -11.223 40.812 1.00 95.00 102 LYS A O 1
ATOM 821 N N . GLN A 1 103 ? -25.187 -9.279 39.816 1.00 95.44 103 GLN A N 1
ATOM 822 C CA . GLN A 1 103 ? -25.531 -8.448 40.974 1.00 95.44 103 GLN A CA 1
ATOM 823 C C . GLN A 1 103 ? -27.021 -8.539 41.314 1.00 95.44 103 GLN A C 1
ATOM 825 O O . GLN A 1 103 ? -27.372 -8.735 42.479 1.00 95.44 103 GLN A O 1
ATOM 830 N N . LYS A 1 104 ? -27.894 -8.471 40.302 1.00 95.56 104 LYS A N 1
ATOM 831 C CA . LYS A 1 104 ? -29.344 -8.594 40.484 1.00 95.56 104 LYS A CA 1
ATOM 832 C C . LYS A 1 104 ? -29.736 -9.968 41.030 1.00 95.56 104 LYS A C 1
ATOM 834 O O . LYS A 1 104 ? -30.536 -10.039 41.959 1.00 95.56 104 LYS A O 1
ATOM 839 N N . ALA A 1 105 ? -29.153 -11.044 40.497 1.00 94.12 105 ALA A N 1
ATOM 840 C CA . ALA A 1 105 ? -29.397 -12.399 40.988 1.00 94.12 105 ALA A CA 1
ATOM 841 C C . ALA A 1 105 ? -28.997 -12.542 42.465 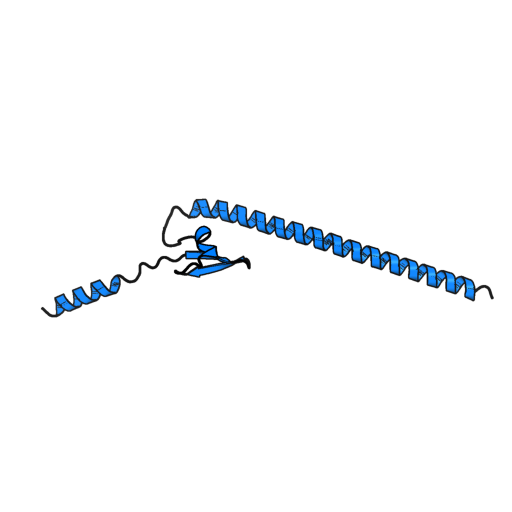1.00 94.12 105 ALA A C 1
ATOM 843 O O . ALA A 1 105 ? -29.796 -13.011 43.272 1.00 94.12 105 ALA A O 1
ATOM 844 N N . LYS A 1 106 ? -27.807 -12.048 42.836 1.00 93.75 106 LYS A N 1
ATOM 845 C CA . LYS A 1 106 ? -27.317 -12.078 44.221 1.00 93.75 106 LYS A CA 1
ATOM 846 C C . LYS A 1 106 ? -28.221 -11.297 45.180 1.00 93.75 106 LYS A C 1
ATOM 848 O O . LYS A 1 106 ? -28.482 -11.770 46.285 1.00 93.75 106 LYS A O 1
ATOM 853 N N . ALA A 1 107 ? -28.698 -10.122 44.763 1.00 90.50 107 ALA A N 1
ATOM 854 C CA . ALA A 1 107 ? -29.606 -9.299 45.558 1.00 90.50 107 ALA A CA 1
ATOM 855 C C . ALA A 1 107 ? -30.966 -9.980 45.789 1.00 90.50 107 ALA A C 1
ATOM 857 O O . ALA A 1 107 ? -31.512 -9.870 46.881 1.00 90.50 107 ALA A O 1
ATOM 858 N N . LEU A 1 108 ? -31.488 -10.721 44.800 1.00 86.19 108 LEU A N 1
ATOM 859 C CA . LEU A 1 108 ? -32.717 -11.503 44.971 1.00 86.19 108 LEU A CA 1
ATOM 860 C C . LEU A 1 108 ? -32.528 -12.699 45.915 1.00 86.19 108 LEU A C 1
ATOM 862 O O . LEU A 1 108 ? -33.397 -12.962 46.737 1.00 86.19 108 LEU A O 1
ATOM 866 N N . THR A 1 109 ? -31.410 -13.421 45.813 1.00 85.06 109 THR A N 1
ATOM 867 C CA . THR A 1 109 ? -31.161 -14.620 46.636 1.00 85.06 109 THR A CA 1
ATOM 868 C C . THR A 1 109 ? -30.773 -14.307 48.081 1.00 85.06 109 THR A C 1
ATOM 870 O O . THR A 1 109 ? -30.927 -15.159 48.943 1.00 85.06 109 THR A O 1
ATOM 873 N N . GLY A 1 110 ? -30.241 -13.110 48.354 1.00 68.25 110 GLY A N 1
ATOM 874 C CA . GLY A 1 110 ? -29.852 -12.676 49.703 1.00 68.25 110 GLY A CA 1
ATOM 875 C C . GLY A 1 110 ? -30.959 -11.974 50.498 1.00 68.25 110 GLY A C 1
ATOM 876 O O . GLY A 1 110 ? -30.692 -11.512 51.601 1.00 68.25 110 GLY A O 1
ATOM 877 N N . ALA A 1 111 ? -32.162 -11.845 49.931 1.00 60.19 111 ALA A N 1
ATOM 878 C CA . ALA A 1 111 ? -33.320 -11.203 50.558 1.00 60.19 111 ALA A CA 1
ATOM 879 C C . ALA A 1 111 ? -34.334 -12.209 51.151 1.00 60.19 111 ALA A C 1
ATOM 881 O O . ALA A 1 111 ? -35.450 -11.812 51.488 1.00 60.19 111 ALA A O 1
ATOM 882 N N . GLN A 1 112 ? -33.963 -13.491 51.252 1.00 49.19 112 GLN A N 1
ATOM 883 C CA . GLN A 1 112 ? -34.728 -14.558 51.914 1.00 49.19 112 GLN A CA 1
ATOM 884 C C . GLN A 1 112 ? -34.095 -14.906 53.260 1.00 49.19 112 GLN A C 1
ATOM 886 O O . GLN A 1 112 ? -34.869 -15.208 54.192 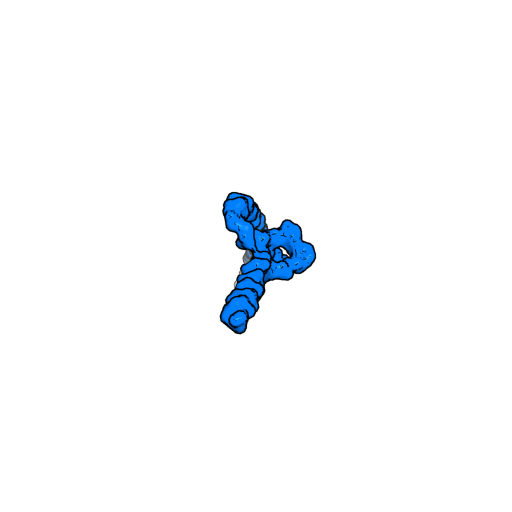1.00 49.19 112 GLN A O 1
#

Secondary structure (DSSP, 8-state):
-HHHHHHHHHHHHTTTT----EEEE-TTS-EEEES---GGGTTT-EESS-TTTHHHHHHHHHHHHHHHHHHHHHHHHHHHHHHHHHHHHHHHHHHHHHHHHHHHHHHHHTT-

Sequence (112 aa):
MSKLFFSIFLAIFAASALADVYSWVDDQGITHYGENVPAQYAKKARNLSGKKEVDKLSAEQRATEDFAEKQRQERQNAQNRQVAKEELDKKMSEYALEILAKQKAKALTGAQ